Protein AF-A0A3P6QBL5-F1 (afdb_monomer_lite)

Structure (mmCIF, N/CA/C/O backbone):
data_AF-A0A3P6QBL5-F1
#
_entry.id   AF-A0A3P6QBL5-F1
#
loop_
_atom_site.group_PDB
_atom_site.id
_atom_site.type_symbol
_atom_site.label_atom_id
_atom_site.label_alt_id
_atom_site.label_comp_id
_atom_site.label_asym_id
_atom_site.label_entity_id
_atom_site.label_seq_id
_atom_site.pdbx_PDB_ins_code
_atom_site.Cartn_x
_atom_site.Cartn_y
_atom_site.Cartn_z
_atom_site.occupancy
_atom_site.B_iso_or_equiv
_atom_site.auth_seq_id
_atom_site.auth_comp_id
_atom_site.auth_asym_id
_atom_site.auth_atom_id
_atom_site.pdbx_PDB_model_num
ATOM 1 N N . MET A 1 1 ? -6.156 10.669 -15.209 1.00 60.00 1 MET A N 1
ATOM 2 C CA . MET A 1 1 ? -5.236 9.925 -16.099 1.00 60.00 1 MET A CA 1
ATOM 3 C C . MET A 1 1 ? -3.851 10.539 -15.986 1.00 60.00 1 MET A C 1
ATOM 5 O O . MET A 1 1 ? -3.775 11.751 -15.817 1.00 60.00 1 MET A O 1
ATOM 9 N N . ASN A 1 2 ? -2.785 9.732 -16.005 1.00 72.69 2 ASN A N 1
ATOM 10 C CA . ASN A 1 2 ? -1.418 10.267 -15.998 1.00 72.69 2 ASN A CA 1
ATOM 11 C C . ASN A 1 2 ? -1.060 10.843 -17.388 1.00 72.69 2 ASN A C 1
ATOM 13 O O . ASN A 1 2 ? -1.713 10.523 -18.381 1.00 72.69 2 ASN A O 1
ATOM 17 N N . LEU A 1 3 ? -0.050 11.719 -17.456 1.00 78.00 3 LEU A N 1
ATOM 18 C CA . LEU A 1 3 ? 0.293 12.465 -18.677 1.00 78.00 3 LEU A CA 1
ATOM 19 C C . LEU A 1 3 ? 0.662 11.548 -19.859 1.00 78.00 3 LEU A C 1
ATOM 21 O O . LEU A 1 3 ? 0.332 11.857 -21.004 1.00 78.00 3 LEU A O 1
ATOM 25 N N . LEU A 1 4 ? 1.333 10.425 -19.585 1.00 77.44 4 LEU A N 1
ATOM 26 C CA . LEU A 1 4 ? 1.742 9.456 -20.604 1.00 77.44 4 LEU A CA 1
ATOM 27 C C . LEU A 1 4 ? 0.558 8.646 -21.128 1.00 77.44 4 LEU A C 1
ATOM 29 O O . LEU A 1 4 ? 0.445 8.462 -22.334 1.00 77.44 4 LEU A O 1
ATOM 33 N N . GLU A 1 5 ? -0.351 8.226 -20.254 1.00 83.25 5 GLU A N 1
ATOM 34 C CA . GLU A 1 5 ? -1.577 7.525 -20.627 1.00 83.25 5 GLU A CA 1
ATOM 35 C C . GLU A 1 5 ? -2.426 8.403 -21.542 1.00 83.25 5 GLU A C 1
ATOM 37 O O . GLU A 1 5 ? -2.822 7.959 -22.612 1.00 83.25 5 GLU A O 1
ATOM 42 N N . THR A 1 6 ? -2.608 9.683 -21.201 1.00 83.25 6 THR A N 1
ATOM 43 C CA . THR A 1 6 ? -3.322 10.629 -22.071 1.00 83.25 6 THR A CA 1
ATOM 44 C C . THR A 1 6 ? -2.679 10.718 -23.460 1.00 83.25 6 THR A C 1
ATOM 46 O O . THR A 1 6 ? -3.386 10.729 -24.467 1.00 83.25 6 THR A O 1
ATOM 49 N N . ARG A 1 7 ? -1.339 10.734 -23.538 1.00 85.81 7 ARG A N 1
ATOM 50 C CA . ARG A 1 7 ? -0.617 10.748 -24.820 1.00 85.81 7 ARG A CA 1
ATOM 51 C C . ARG A 1 7 ? -0.790 9.445 -25.600 1.00 85.81 7 ARG A C 1
ATOM 53 O O . ARG A 1 7 ? -1.070 9.501 -26.792 1.00 85.81 7 ARG A O 1
ATOM 60 N N . PHE A 1 8 ? -0.662 8.283 -24.966 1.00 86.50 8 PHE A N 1
ATOM 61 C CA . PHE A 1 8 ? -0.856 7.005 -25.656 1.00 86.50 8 PHE A CA 1
ATOM 62 C C . PHE A 1 8 ? -2.293 6.842 -26.145 1.00 86.50 8 PHE A C 1
ATOM 64 O O . PHE A 1 8 ? -2.498 6.478 -27.303 1.00 86.50 8 PHE A O 1
ATOM 71 N N . VAL A 1 9 ? -3.270 7.214 -25.318 1.00 87.88 9 VAL A N 1
ATOM 72 C CA . VAL A 1 9 ? -4.689 7.177 -25.679 1.00 87.88 9 VAL A CA 1
ATOM 73 C C . VAL A 1 9 ? -4.970 8.099 -26.866 1.00 87.88 9 VAL A C 1
ATOM 75 O O . VAL A 1 9 ? -5.655 7.682 -27.794 1.00 87.88 9 VAL A O 1
ATOM 78 N N . SER A 1 10 ? -4.374 9.300 -26.919 1.00 87.75 10 SER A N 1
ATOM 79 C CA . SER A 1 10 ? -4.500 10.179 -28.097 1.00 87.75 10 SER A CA 1
ATOM 80 C C . SER A 1 10 ? -3.911 9.591 -29.386 1.00 87.75 10 SER A C 1
ATOM 82 O O . SER A 1 10 ? -4.311 9.984 -30.475 1.00 87.75 10 SER A O 1
ATOM 84 N N . LEU A 1 11 ? -2.996 8.624 -29.271 1.00 88.81 11 LEU A N 1
ATOM 85 C CA . LEU A 1 11 ? -2.420 7.875 -30.392 1.00 88.81 11 LEU A CA 1
ATOM 86 C C . LEU A 1 11 ? -3.169 6.555 -30.666 1.00 88.81 11 LEU A C 1
ATOM 88 O O . LEU A 1 11 ? -2.677 5.726 -31.431 1.00 88.81 11 LEU A O 1
ATOM 92 N N . GLY A 1 12 ? -4.319 6.327 -30.021 1.00 84.19 12 GLY A N 1
ATOM 93 C CA . GLY A 1 12 ? -5.110 5.100 -30.153 1.00 84.19 12 GLY A CA 1
ATOM 94 C C . GLY A 1 12 ? -4.481 3.876 -29.482 1.00 84.19 12 GLY A C 1
ATOM 95 O O . GLY A 1 12 ? -4.764 2.747 -29.876 1.00 84.19 12 GLY A O 1
ATOM 96 N N . ARG A 1 13 ? -3.596 4.073 -28.498 1.00 85.44 13 ARG A N 1
ATOM 97 C CA . ARG A 1 13 ? -2.888 2.996 -27.793 1.00 85.44 13 ARG A CA 1
ATOM 98 C C . ARG A 1 13 ? -3.200 3.030 -26.300 1.00 85.44 13 ARG A C 1
ATOM 100 O O . ARG A 1 13 ? -3.197 4.086 -25.684 1.00 85.44 13 ARG A O 1
ATOM 107 N N . THR A 1 14 ? -3.368 1.865 -25.689 1.00 83.50 14 THR A N 1
ATOM 108 C CA . THR A 1 14 ? -3.508 1.720 -24.232 1.00 83.50 14 THR A CA 1
ATOM 109 C C . THR A 1 14 ? -2.376 0.838 -23.734 1.00 83.50 14 THR A C 1
ATOM 111 O O . THR A 1 14 ? -2.498 -0.381 -23.724 1.00 83.50 14 THR A O 1
ATOM 114 N N . VAL A 1 15 ? -1.232 1.443 -23.410 1.00 88.06 15 VAL A N 1
ATOM 115 C CA . VAL A 1 15 ? -0.003 0.699 -23.072 1.00 88.06 15 VAL A CA 1
ATOM 116 C C . VAL A 1 15 ? 0.229 0.650 -21.565 1.00 88.06 15 VAL A C 1
ATOM 118 O O . VAL A 1 15 ? 0.653 -0.381 -21.052 1.00 88.06 15 VAL A O 1
ATOM 121 N N . ILE A 1 16 ? -0.074 1.728 -20.832 1.00 89.19 16 ILE A N 1
ATOM 122 C CA . ILE A 1 16 ? 0.271 1.786 -19.406 1.00 89.19 16 ILE A CA 1
ATOM 123 C C . ILE A 1 16 ? -0.632 0.865 -18.596 1.00 89.19 16 ILE A C 1
ATOM 125 O O . ILE A 1 16 ? -0.138 0.139 -17.740 1.00 89.19 16 ILE A O 1
ATOM 129 N N . GLN A 1 17 ? -1.941 0.862 -18.872 1.00 90.44 17 GLN A N 1
ATOM 130 C CA . GLN A 1 17 ? -2.875 0.022 -18.118 1.00 90.44 17 GLN A CA 1
ATOM 131 C C . GLN A 1 17 ? -2.558 -1.475 -18.276 1.00 90.44 17 GLN A C 1
ATOM 133 O O . GLN A 1 17 ? -2.392 -2.122 -17.249 1.00 90.44 17 GLN A O 1
ATOM 138 N N . PRO A 1 18 ? -2.390 -2.043 -19.488 1.00 91.88 18 PRO A N 1
ATOM 139 C CA . PRO A 1 18 ? -2.125 -3.478 -19.611 1.00 91.88 18 PRO A CA 1
ATOM 140 C C . PRO A 1 18 ? -0.763 -3.912 -19.061 1.00 91.88 18 PRO A C 1
ATOM 142 O O . PRO A 1 18 ? -0.615 -5.059 -18.658 1.00 91.88 18 PRO A O 1
ATOM 145 N N . LEU A 1 19 ? 0.233 -3.019 -19.057 1.00 93.81 19 LEU A N 1
ATOM 146 C CA . LEU A 1 19 ? 1.578 -3.364 -18.598 1.00 93.81 19 LEU A CA 1
ATOM 147 C C . LEU A 1 19 ? 1.776 -3.150 -17.099 1.00 93.81 19 LEU A C 1
ATOM 149 O O . LEU A 1 19 ? 2.351 -4.016 -16.456 1.00 93.81 19 LEU A O 1
ATOM 153 N N . PHE A 1 20 ? 1.324 -2.022 -16.547 1.00 94.75 20 PHE A N 1
ATOM 154 C CA . PHE A 1 20 ? 1.724 -1.569 -15.208 1.00 94.75 20 PHE A CA 1
ATOM 155 C C . PHE A 1 20 ? 0.585 -1.544 -14.187 1.00 94.75 20 PHE A C 1
ATOM 157 O O . PHE A 1 20 ? 0.845 -1.378 -12.997 1.00 94.75 20 PHE A O 1
ATOM 164 N N . LYS A 1 21 ? -0.680 -1.684 -14.604 1.00 95.81 21 LYS A N 1
ATOM 165 C CA . LYS A 1 21 ? -1.797 -1.653 -13.654 1.00 95.81 21 LYS A CA 1
ATOM 166 C C . LYS A 1 21 ? -1.886 -2.960 -12.876 1.00 95.81 21 LYS A C 1
ATOM 168 O O . LYS A 1 21 ? -2.216 -3.995 -13.443 1.00 95.81 21 LYS A O 1
ATOM 173 N N . GLY A 1 22 ? -1.693 -2.871 -11.567 1.00 96.69 22 GLY A N 1
ATOM 174 C CA . GLY A 1 22 ? -2.159 -3.873 -10.613 1.00 96.69 22 GLY A CA 1
ATOM 175 C C . GLY A 1 22 ? -3.456 -3.444 -9.928 1.00 96.69 22 GLY A C 1
ATOM 176 O O . GLY A 1 22 ? -3.885 -2.283 -10.018 1.00 96.69 22 GLY A O 1
ATOM 177 N N . THR A 1 23 ? -4.081 -4.374 -9.208 1.00 97.25 23 THR A N 1
ATOM 178 C CA . THR A 1 23 ? -5.266 -4.100 -8.383 1.00 97.25 23 THR A CA 1
ATOM 179 C C . THR A 1 23 ? -5.041 -4.498 -6.931 1.00 97.25 23 THR A C 1
ATOM 181 O O . THR A 1 23 ? -4.279 -5.414 -6.615 1.00 97.25 23 THR A O 1
ATOM 184 N N . CYS A 1 24 ? -5.675 -3.759 -6.026 1.00 97.25 24 CYS A N 1
ATOM 185 C CA . CYS A 1 24 ? -5.607 -4.002 -4.597 1.00 97.25 24 CYS A CA 1
ATOM 186 C C . CYS A 1 24 ? -6.922 -3.653 -3.898 1.00 97.25 24 CYS A C 1
ATOM 188 O O . CYS A 1 24 ? -7.793 -2.956 -4.430 1.00 97.25 24 CYS A O 1
ATOM 190 N N . VAL A 1 25 ? -7.044 -4.106 -2.656 1.00 97.44 25 VAL A N 1
ATOM 191 C CA . VAL A 1 25 ? -8.136 -3.743 -1.758 1.00 97.44 25 VAL A CA 1
ATOM 192 C C . VAL A 1 25 ? -7.574 -3.248 -0.433 1.00 97.44 25 VAL A C 1
ATOM 194 O O . VAL A 1 25 ? -6.718 -3.886 0.179 1.00 97.44 25 VAL A O 1
ATOM 197 N N . TYR A 1 26 ? -8.070 -2.097 0.011 1.00 96.69 26 TYR A N 1
ATOM 198 C CA . TYR A 1 26 ? -7.847 -1.592 1.358 1.00 96.69 26 TYR A CA 1
ATOM 199 C C . TYR A 1 26 ? -8.991 -2.045 2.247 1.00 96.69 26 TYR A C 1
ATOM 201 O O . TYR A 1 26 ? -10.156 -1.787 1.940 1.00 96.69 26 TYR A O 1
ATOM 209 N N . GLU A 1 27 ? -8.663 -2.696 3.352 1.00 96.94 27 GLU A N 1
ATOM 210 C CA . GLU A 1 27 ? -9.633 -3.203 4.311 1.00 96.94 27 GLU A CA 1
ATOM 211 C C . GLU A 1 27 ? -9.434 -2.511 5.649 1.00 96.94 27 GLU A C 1
ATOM 213 O O . GLU A 1 27 ? -8.309 -2.431 6.137 1.00 96.94 27 GLU A O 1
ATOM 218 N N . THR A 1 28 ? -10.525 -2.063 6.264 1.00 97.56 28 THR A N 1
ATOM 219 C CA . THR A 1 28 ? -10.523 -1.580 7.646 1.00 97.56 28 THR A CA 1
ATOM 220 C C . THR A 1 28 ? -11.572 -2.345 8.432 1.00 97.56 28 THR A C 1
ATOM 222 O O . THR A 1 28 ? -12.766 -2.248 8.143 1.00 97.56 28 THR A O 1
ATOM 225 N N . ARG A 1 29 ? -11.140 -3.114 9.430 1.00 97.88 29 ARG A N 1
ATOM 226 C CA . ARG A 1 29 ? -12.001 -3.911 10.304 1.00 97.88 29 ARG A CA 1
ATOM 227 C C . ARG A 1 29 ? -12.095 -3.274 11.683 1.00 97.88 29 ARG A C 1
ATOM 229 O O . ARG A 1 29 ? -11.080 -3.032 12.323 1.00 97.88 29 ARG A O 1
ATOM 236 N N . CYS A 1 30 ? -13.311 -3.042 12.166 1.00 97.50 30 CYS A N 1
ATOM 237 C CA . CYS A 1 30 ? -13.543 -2.645 13.551 1.00 97.50 30 CYS A CA 1
ATOM 238 C C . CYS A 1 30 ? -13.307 -3.840 14.484 1.00 97.50 30 CYS A C 1
ATOM 240 O O . CYS A 1 30 ? -13.903 -4.898 14.282 1.00 97.50 30 CYS A O 1
ATOM 242 N N . GLN A 1 31 ? -12.500 -3.666 15.532 1.00 96.94 31 GLN A N 1
ATOM 243 C CA . GLN A 1 31 ? -12.202 -4.741 16.486 1.00 96.94 31 GLN A CA 1
ATOM 244 C C . GLN A 1 31 ? -13.344 -5.019 17.478 1.00 96.94 31 GLN A C 1
ATOM 246 O O . GLN A 1 31 ? -13.349 -6.060 18.122 1.00 96.94 31 GLN A O 1
ATOM 251 N N . VAL A 1 32 ? -14.336 -4.126 17.577 1.00 96.12 32 VAL A N 1
ATOM 252 C CA . VAL A 1 32 ? -15.477 -4.282 18.499 1.00 96.12 32 VAL A CA 1
ATOM 253 C C . VAL A 1 32 ? -16.656 -4.997 17.839 1.00 96.12 32 VAL A C 1
ATOM 255 O O . VAL A 1 32 ? -17.143 -5.999 18.350 1.00 96.12 32 VAL A O 1
ATOM 258 N N . CYS A 1 33 ? -17.140 -4.490 16.701 1.00 95.62 33 CYS A N 1
ATOM 259 C CA . CYS A 1 33 ? -18.319 -5.054 16.025 1.00 95.62 33 CYS A CA 1
ATOM 260 C C . CYS A 1 33 ? -17.980 -5.988 14.855 1.00 95.62 33 CYS A C 1
ATOM 262 O O . CYS A 1 33 ? -18.881 -6.599 14.283 1.00 95.62 33 CYS A O 1
ATOM 264 N N . GLY A 1 34 ? -16.708 -6.070 14.453 1.00 95.69 34 GLY A N 1
ATOM 265 C CA . GLY A 1 34 ? -16.260 -6.892 13.329 1.00 95.69 34 GLY A CA 1
ATOM 266 C C . GLY A 1 34 ? -16.625 -6.354 11.942 1.00 95.69 34 GLY A C 1
ATOM 267 O O . GLY A 1 34 ? -16.240 -6.973 10.951 1.00 95.69 34 GLY A O 1
ATOM 268 N N . PHE A 1 35 ? -17.333 -5.219 11.839 1.00 95.50 35 PHE A N 1
ATOM 269 C CA . PHE A 1 35 ? -17.632 -4.592 10.549 1.00 95.50 35 PHE A CA 1
ATOM 270 C C . PHE A 1 35 ? -16.337 -4.335 9.773 1.00 95.50 35 PHE A C 1
ATOM 272 O O . PHE A 1 35 ? -15.385 -3.772 10.320 1.00 95.50 35 PHE A O 1
ATOM 279 N N . CYS A 1 36 ? -16.313 -4.742 8.505 1.00 95.19 36 CYS A N 1
ATOM 280 C CA . CYS A 1 36 ? -15.165 -4.602 7.622 1.00 95.19 36 CYS A CA 1
ATOM 281 C C . CYS A 1 36 ? -15.555 -3.739 6.423 1.00 95.19 36 CYS A C 1
ATOM 283 O O . CYS A 1 36 ? -16.405 -4.124 5.625 1.00 95.19 36 CYS A O 1
ATOM 285 N N . SER A 1 37 ? -14.947 -2.559 6.329 1.00 94.38 3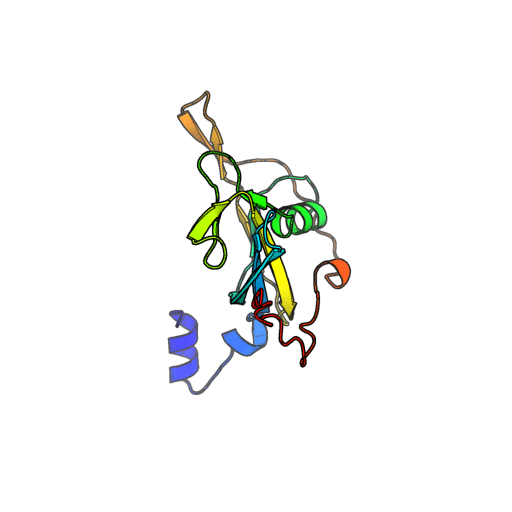7 SER A N 1
ATOM 286 C CA . SER A 1 37 ? -15.031 -1.699 5.153 1.00 94.38 37 SER A CA 1
ATOM 287 C C . SER A 1 37 ? -13.969 -2.124 4.149 1.00 94.38 37 SER A C 1
ATOM 289 O O . SER A 1 37 ? -12.823 -2.346 4.543 1.00 94.38 37 SER A O 1
ATOM 291 N N . GLN A 1 38 ? -14.331 -2.202 2.872 1.00 95.62 38 GLN A N 1
ATOM 292 C CA . GLN A 1 38 ? -13.417 -2.528 1.783 1.00 95.62 38 GLN A CA 1
ATOM 293 C C . GLN A 1 38 ? -13.453 -1.426 0.727 1.00 95.62 38 GLN A C 1
ATOM 295 O O . GLN A 1 38 ? -14.520 -0.940 0.351 1.00 95.62 38 GLN A O 1
ATOM 300 N N . ARG A 1 39 ? -12.280 -1.045 0.224 1.00 95.75 39 ARG A N 1
ATOM 301 C CA . ARG A 1 39 ? -12.132 -0.099 -0.880 1.00 95.75 39 ARG A CA 1
ATOM 302 C C . ARG A 1 39 ? -11.183 -0.675 -1.918 1.00 95.75 39 ARG A C 1
ATOM 304 O O . ARG A 1 39 ? -9.978 -0.748 -1.685 1.00 95.75 39 ARG A O 1
ATOM 311 N N . PHE A 1 40 ? -11.733 -1.036 -3.068 1.00 96.19 40 PHE A N 1
ATOM 312 C CA . PHE A 1 40 ? -10.957 -1.473 -4.222 1.00 96.19 40 PHE A CA 1
ATOM 313 C C . PHE A 1 40 ? -10.247 -0.288 -4.872 1.00 96.19 40 PHE A C 1
ATOM 315 O O . PHE A 1 40 ? -10.798 0.812 -4.966 1.00 96.19 40 PHE A O 1
ATOM 322 N N . SER A 1 41 ? -9.013 -0.514 -5.300 1.00 95.81 41 SER A N 1
ATOM 323 C CA . SER A 1 41 ? -8.182 0.474 -5.974 1.00 95.81 41 SER A CA 1
ATOM 324 C C . SER A 1 41 ? -7.268 -0.211 -6.985 1.00 95.81 41 SER A C 1
ATOM 326 O O . SER A 1 41 ? -7.056 -1.420 -6.955 1.00 95.81 41 SER A O 1
ATOM 328 N N . SER A 1 42 ? -6.710 0.582 -7.888 1.00 95.88 42 SER A N 1
ATOM 329 C CA . SER A 1 42 ? -5.609 0.176 -8.756 1.00 95.88 42 SER A CA 1
ATOM 330 C C . SER A 1 42 ? -4.329 0.901 -8.365 1.00 95.88 42 SER A C 1
ATOM 332 O O . SER A 1 42 ? -4.395 1.999 -7.806 1.00 95.88 42 SER A O 1
ATOM 334 N N . PHE A 1 43 ? -3.185 0.329 -8.720 1.00 95.88 43 PHE A N 1
ATOM 335 C CA . PHE A 1 43 ? -1.872 0.950 -8.565 1.00 95.88 43 PHE A CA 1
ATOM 336 C C . PHE A 1 43 ? -1.047 0.785 -9.845 1.00 95.88 43 PHE A C 1
ATOM 338 O O . PHE A 1 43 ? -1.323 -0.101 -10.651 1.00 95.88 43 PHE A O 1
ATOM 345 N N . LEU A 1 44 ? -0.061 1.663 -10.034 1.00 95.56 44 LEU A N 1
ATOM 346 C CA . LEU A 1 44 ? 0.954 1.554 -11.095 1.00 95.56 44 LEU A CA 1
ATOM 347 C C . LEU A 1 44 ? 2.347 1.251 -10.526 1.00 95.56 44 LEU A C 1
ATOM 349 O O . LEU A 1 44 ? 3.227 0.782 -11.238 1.00 95.56 44 LEU A O 1
ATOM 353 N N . GLU A 1 45 ? 2.536 1.523 -9.238 1.00 95.75 45 GLU A N 1
ATOM 354 C CA . GLU A 1 45 ? 3.757 1.268 -8.489 1.00 95.75 45 GLU A CA 1
ATOM 355 C C . GLU A 1 45 ? 3.414 1.004 -7.019 1.00 95.75 45 GLU A C 1
ATOM 357 O O . GLU A 1 45 ? 2.326 1.362 -6.554 1.00 95.75 45 GLU A O 1
ATOM 362 N N . LEU A 1 46 ? 4.341 0.373 -6.299 1.00 96.94 46 LEU A N 1
ATOM 363 C CA . LEU A 1 46 ? 4.260 0.161 -4.857 1.00 96.94 46 LEU A CA 1
ATOM 364 C C . LEU A 1 46 ? 5.349 0.970 -4.142 1.00 96.94 46 LEU A C 1
ATOM 366 O O . LEU A 1 46 ? 6.544 0.786 -4.380 1.00 96.94 46 LEU A O 1
ATOM 370 N N . ASP A 1 47 ? 4.914 1.850 -3.244 1.00 96.19 47 ASP A N 1
ATOM 371 C CA . ASP A 1 47 ? 5.762 2.752 -2.463 1.00 96.19 47 ASP A CA 1
ATOM 372 C C . ASP A 1 47 ? 6.308 2.069 -1.204 1.00 96.19 47 ASP A C 1
ATOM 374 O O . ASP A 1 47 ? 5.743 2.162 -0.109 1.00 96.19 47 ASP A O 1
ATOM 378 N N . LEU A 1 48 ? 7.437 1.379 -1.340 1.00 95.62 48 LEU A N 1
ATOM 379 C CA . LEU A 1 48 ? 8.022 0.618 -0.243 1.00 95.62 48 LEU A CA 1
ATOM 380 C C . LEU A 1 48 ? 8.910 1.501 0.632 1.00 95.62 48 LEU A C 1
ATOM 382 O O . LEU A 1 48 ? 9.931 2.035 0.191 1.00 95.62 48 LEU A O 1
ATOM 386 N N . LYS A 1 49 ? 8.573 1.598 1.919 1.00 92.62 49 LYS A N 1
ATOM 387 C CA . LYS A 1 49 ? 9.517 2.090 2.929 1.00 92.62 49 LYS A CA 1
ATOM 388 C C . LYS A 1 49 ? 10.635 1.067 3.100 1.00 92.62 49 LYS A C 1
ATOM 390 O O . LYS A 1 49 ? 10.376 -0.129 3.173 1.00 92.62 49 LYS A O 1
ATOM 395 N N . VAL A 1 50 ? 11.874 1.540 3.209 1.00 91.38 50 VAL A N 1
ATOM 396 C CA . VAL A 1 50 ? 13.020 0.653 3.441 1.00 91.38 50 VAL A CA 1
ATOM 397 C C . VAL A 1 50 ? 13.076 0.276 4.920 1.00 91.38 50 VAL A C 1
ATOM 399 O O . VAL A 1 50 ? 13.702 0.964 5.721 1.00 91.38 50 VAL A O 1
ATOM 402 N N . SER A 1 51 ? 12.387 -0.796 5.294 1.00 87.75 51 SER A N 1
ATOM 403 C CA . SER A 1 51 ? 12.351 -1.319 6.668 1.00 87.75 51 SER A CA 1
ATOM 404 C C . SER A 1 51 ? 13.352 -2.451 6.916 1.00 87.75 51 SER A C 1
ATOM 406 O O . SER A 1 51 ? 13.733 -2.667 8.062 1.00 87.75 51 SER A O 1
ATOM 408 N N . SER A 1 52 ? 13.818 -3.129 5.862 1.00 91.06 52 SER A N 1
ATOM 409 C CA . SER A 1 52 ? 14.761 -4.256 5.926 1.00 91.06 52 SER A CA 1
ATOM 410 C C . SER A 1 52 ? 15.852 -4.138 4.848 1.00 91.06 52 SER A C 1
ATOM 412 O O . SER A 1 52 ? 15.835 -3.233 4.008 1.00 91.06 52 SER A O 1
ATOM 414 N N . SER A 1 53 ? 16.828 -5.047 4.883 1.00 92.50 53 SER A N 1
ATOM 415 C CA . SER A 1 53 ? 17.830 -5.239 3.829 1.00 92.50 53 SER A CA 1
ATOM 416 C C . SER A 1 53 ? 17.343 -6.114 2.671 1.00 92.50 53 SER A C 1
ATOM 418 O O . SER A 1 53 ? 18.086 -6.278 1.705 1.00 92.50 53 SER A O 1
ATOM 420 N N . ASN A 1 54 ? 16.134 -6.677 2.751 1.00 93.81 54 ASN A N 1
ATOM 421 C CA . ASN A 1 54 ? 15.563 -7.567 1.738 1.00 93.81 54 ASN A CA 1
ATOM 422 C C . ASN A 1 54 ? 14.262 -6.971 1.178 1.00 93.81 54 ASN A C 1
ATOM 424 O O . ASN A 1 54 ? 13.519 -6.299 1.903 1.00 93.81 54 ASN A O 1
ATOM 428 N N . LEU A 1 55 ? 14.000 -7.177 -0.115 1.00 94.50 55 LEU A N 1
ATOM 429 C CA . LEU A 1 55 ? 12.839 -6.593 -0.789 1.00 94.50 55 LEU A CA 1
ATOM 430 C C . LEU A 1 55 ? 11.529 -7.219 -0.296 1.00 94.50 55 LEU A C 1
ATOM 432 O O . LEU A 1 55 ? 10.572 -6.501 -0.024 1.00 94.50 55 LEU A O 1
ATOM 436 N N . GLU A 1 56 ? 11.515 -8.533 -0.132 1.00 95.62 56 GLU A N 1
ATOM 437 C CA . GLU A 1 56 ? 10.389 -9.355 0.312 1.00 95.62 56 GLU A CA 1
ATOM 438 C C . GLU A 1 56 ? 9.907 -8.936 1.703 1.00 95.62 56 GLU A C 1
ATOM 440 O O . GLU A 1 56 ? 8.708 -8.788 1.939 1.00 95.62 56 GLU A O 1
ATOM 445 N N . ASP A 1 57 ? 10.839 -8.632 2.606 1.00 95.06 57 ASP A N 1
ATOM 446 C CA . ASP A 1 57 ? 10.524 -8.078 3.924 1.00 95.06 57 ASP A CA 1
ATOM 447 C C . ASP A 1 57 ? 9.910 -6.679 3.807 1.00 95.06 57 ASP A C 1
ATOM 449 O O . ASP A 1 57 ? 8.970 -6.344 4.526 1.00 95.06 57 ASP A O 1
ATOM 453 N N . CYS A 1 58 ? 10.420 -5.839 2.899 1.00 95.62 58 CYS A N 1
ATOM 454 C CA . CYS A 1 58 ? 9.850 -4.512 2.665 1.00 95.62 58 CYS A CA 1
ATOM 455 C C . CYS A 1 58 ? 8.419 -4.613 2.110 1.00 95.62 58 CYS A C 1
ATOM 457 O O . CYS A 1 58 ? 7.556 -3.837 2.523 1.00 95.62 58 CYS A O 1
ATOM 459 N N .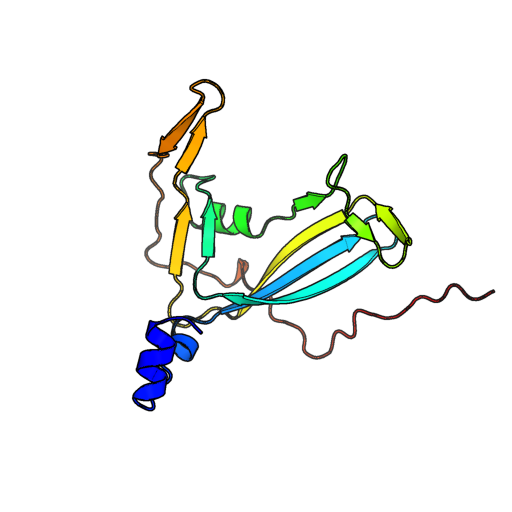 ILE A 1 59 ? 8.150 -5.579 1.224 1.00 96.50 59 ILE A N 1
ATOM 460 C CA . ILE A 1 59 ? 6.803 -5.881 0.712 1.00 96.50 59 ILE A CA 1
ATOM 461 C C . ILE A 1 59 ? 5.910 -6.392 1.849 1.00 96.50 59 ILE A C 1
ATOM 463 O O . ILE A 1 59 ? 4.812 -5.875 2.043 1.00 96.50 59 ILE A O 1
ATOM 467 N N . SER A 1 60 ? 6.401 -7.333 2.656 1.00 95.81 60 SER A N 1
ATOM 468 C CA . SER A 1 60 ? 5.683 -7.874 3.818 1.00 95.81 60 SER A CA 1
ATOM 469 C C . SER A 1 60 ? 5.297 -6.771 4.800 1.00 95.81 60 SER A C 1
ATOM 471 O O . SER A 1 60 ? 4.149 -6.678 5.221 1.00 95.81 60 SER A O 1
ATOM 473 N N . HIS A 1 61 ? 6.233 -5.873 5.114 1.00 95.56 61 HIS A N 1
ATOM 474 C CA . HIS A 1 61 ? 5.974 -4.711 5.960 1.00 95.56 61 HIS A CA 1
ATOM 475 C C . HIS A 1 61 ? 4.986 -3.723 5.337 1.00 95.56 61 HIS A C 1
ATOM 477 O O . HIS A 1 61 ? 4.212 -3.106 6.065 1.00 95.56 61 HIS A O 1
ATOM 483 N N . TYR A 1 62 ? 5.006 -3.555 4.015 1.00 95.94 62 TYR A N 1
ATOM 484 C CA . TYR A 1 62 ? 4.059 -2.697 3.306 1.00 95.94 62 TYR A CA 1
ATOM 485 C C . TYR A 1 62 ? 2.625 -3.252 3.343 1.00 95.94 62 TYR A C 1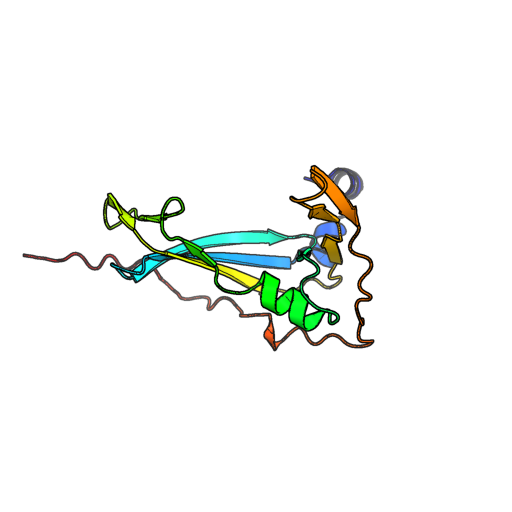
ATOM 487 O O . TYR A 1 62 ? 1.673 -2.478 3.436 1.00 95.94 62 TYR A O 1
ATOM 495 N N . LEU A 1 63 ? 2.469 -4.579 3.305 1.00 96.44 63 LEU A N 1
ATOM 496 C CA . LEU A 1 63 ? 1.174 -5.272 3.341 1.00 96.44 63 LEU A CA 1
ATOM 497 C C . LEU A 1 63 ? 0.706 -5.639 4.759 1.00 96.44 63 LEU A C 1
ATOM 499 O O . LEU A 1 63 ? -0.413 -6.127 4.932 1.00 96.44 63 LEU A O 1
ATOM 503 N N . ALA A 1 64 ? 1.543 -5.402 5.771 1.00 96.50 64 ALA A N 1
ATOM 504 C CA . ALA A 1 64 ? 1.247 -5.718 7.159 1.00 96.50 64 ALA A CA 1
ATOM 505 C C . ALA A 1 64 ? 0.021 -4.958 7.687 1.00 96.50 64 ALA A C 1
ATOM 507 O O . ALA A 1 64 ? -0.329 -3.863 7.238 1.00 96.50 64 ALA A O 1
ATOM 508 N N . GLU A 1 65 ? -0.620 -5.549 8.691 1.00 97.19 65 GLU A N 1
ATOM 509 C CA . GLU A 1 65 ? -1.736 -4.923 9.385 1.00 97.19 65 GLU A CA 1
ATOM 510 C C . GLU A 1 65 ? -1.271 -3.719 10.217 1.00 97.19 65 GLU A C 1
ATOM 512 O O . GLU A 1 65 ? -0.285 -3.764 10.951 1.00 97.19 65 GLU A O 1
ATOM 517 N N . GLU A 1 66 ? -2.023 -2.631 10.117 1.00 96.44 66 GLU A N 1
ATOM 518 C CA . GLU A 1 66 ? -1.846 -1.402 10.873 1.00 96.44 66 GLU A CA 1
ATOM 519 C C . GLU A 1 66 ? -2.969 -1.275 11.904 1.00 96.44 66 GLU A C 1
ATOM 521 O O . GLU A 1 66 ? -4.158 -1.286 11.571 1.00 96.44 66 GLU A O 1
ATOM 526 N N . PHE A 1 67 ? -2.596 -1.118 13.171 1.00 97.62 67 PHE A N 1
ATOM 527 C CA . PHE A 1 67 ? -3.549 -0.939 14.260 1.00 97.62 67 PHE A CA 1
ATOM 528 C C . PHE A 1 67 ? -3.941 0.534 14.401 1.00 97.62 67 PHE A C 1
ATOM 530 O O . PHE A 1 67 ? -3.110 1.407 14.642 1.00 97.62 67 PHE A O 1
ATOM 537 N N . LEU A 1 68 ? -5.237 0.801 14.274 1.00 97.44 68 LEU A N 1
ATOM 538 C CA . LEU A 1 68 ? -5.851 2.113 14.428 1.00 97.44 68 LEU A CA 1
ATOM 539 C C . LEU A 1 68 ? -6.335 2.273 15.873 1.00 97.44 68 LEU A C 1
ATOM 541 O O . LEU A 1 68 ? -7.490 1.969 16.170 1.00 97.44 68 LEU A O 1
ATOM 545 N N . THR A 1 69 ? -5.450 2.718 16.765 1.00 96.88 69 THR A N 1
ATOM 546 C CA . THR A 1 69 ? -5.700 2.856 18.214 1.00 96.88 69 THR A CA 1
ATOM 547 C C . THR A 1 69 ? -5.411 4.276 18.715 1.00 96.88 69 THR A C 1
ATOM 549 O O . THR A 1 69 ? -4.923 5.131 17.970 1.00 96.88 69 THR A O 1
ATOM 552 N N . GLY A 1 70 ? -5.750 4.564 19.978 1.00 95.88 70 GLY A N 1
ATOM 553 C CA . GLY A 1 70 ? -5.475 5.862 20.609 1.00 95.88 70 GLY A CA 1
ATOM 554 C C . GLY A 1 70 ? -6.147 7.027 19.875 1.00 95.88 70 GLY A C 1
ATOM 555 O O . GLY A 1 70 ? -7.365 7.023 19.672 1.00 95.88 70 GLY A O 1
ATOM 556 N N . ASP A 1 71 ? -5.365 8.019 19.458 1.00 96.31 71 ASP A N 1
ATOM 557 C CA . ASP A 1 71 ? -5.871 9.181 18.712 1.00 96.31 71 ASP A CA 1
ATOM 558 C C . ASP A 1 71 ? -6.235 8.848 17.254 1.00 96.31 71 ASP A C 1
ATOM 560 O O . ASP A 1 71 ? -7.077 9.520 16.652 1.00 96.31 71 ASP A O 1
ATOM 564 N N . ASN A 1 72 ? -5.687 7.752 16.714 1.00 95.69 72 ASN A N 1
ATOM 565 C CA . ASN A 1 72 ? -5.890 7.288 15.337 1.00 95.69 72 ASN A CA 1
ATOM 566 C C . ASN A 1 72 ? -7.041 6.276 15.192 1.00 95.69 72 ASN A C 1
ATOM 568 O O . ASN A 1 72 ? -7.128 5.5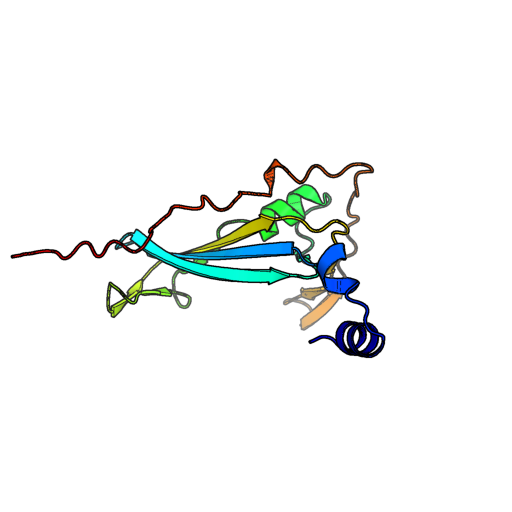75 14.184 1.00 95.69 72 ASN A O 1
ATOM 572 N N . ARG A 1 73 ? -7.935 6.182 16.186 1.00 96.62 73 ARG A N 1
ATOM 573 C CA . ARG A 1 73 ? -9.088 5.265 16.167 1.00 96.62 73 ARG A CA 1
ATOM 574 C C . ARG A 1 73 ? -10.003 5.472 14.955 1.00 96.62 73 ARG A C 1
ATOM 576 O O . ARG A 1 73 ? -10.310 6.596 14.554 1.00 96.62 73 ARG A O 1
ATOM 583 N N . TYR A 1 74 ? -10.511 4.361 14.428 1.00 94.81 74 TYR A N 1
ATOM 584 C CA . TYR A 1 74 ? -11.401 4.295 13.270 1.00 94.81 74 TYR A CA 1
ATOM 585 C C . TYR A 1 74 ? -12.834 4.721 13.621 1.00 94.81 74 TYR A C 1
ATOM 587 O O . TYR A 1 74 ? -13.446 4.169 14.533 1.00 94.81 74 TYR A O 1
ATOM 595 N N . ALA A 1 75 ? -13.410 5.663 12.870 1.00 96.50 75 ALA A N 1
ATOM 596 C CA . ALA A 1 75 ? -14.827 6.011 12.981 1.00 96.50 75 ALA A CA 1
ATOM 597 C C . ALA A 1 75 ? -15.695 4.909 12.349 1.00 96.50 75 ALA A C 1
ATOM 599 O O . ALA A 1 75 ? -15.833 4.826 11.128 1.00 96.50 75 ALA A O 1
ATOM 600 N N . CYS A 1 76 ? -16.261 4.040 13.185 1.00 96.69 76 CYS A N 1
ATOM 601 C CA . CYS A 1 76 ? -17.007 2.879 12.723 1.00 96.69 76 CYS A CA 1
ATOM 602 C C . CYS A 1 76 ? -18.451 3.260 12.347 1.00 96.69 76 CYS A C 1
ATOM 604 O O . CYS A 1 76 ? -19.190 3.727 13.216 1.00 96.69 76 CYS A O 1
ATOM 606 N N . PRO A 1 77 ? -18.919 2.985 11.112 1.00 94.81 77 PRO A N 1
ATOM 607 C CA . PRO A 1 77 ? -20.276 3.328 10.679 1.00 94.81 77 PRO A CA 1
ATOM 608 C C . PRO A 1 77 ? -21.358 2.452 11.327 1.00 94.81 77 PRO A C 1
ATOM 610 O O . PRO A 1 77 ? -22.529 2.802 11.286 1.00 94.81 77 PRO A O 1
ATOM 613 N N . THR A 1 78 ? -20.983 1.310 11.916 1.00 96.81 78 THR A N 1
ATOM 614 C CA . THR A 1 78 ? -21.917 0.431 12.643 1.00 96.81 78 THR A CA 1
ATOM 615 C C . THR A 1 78 ? -22.018 0.802 14.124 1.00 96.81 78 THR A C 1
ATOM 617 O O . THR A 1 78 ? -23.108 0.768 14.681 1.00 96.81 78 THR A O 1
ATOM 620 N N . CYS A 1 79 ? -20.903 1.166 14.771 1.00 95.38 79 CYS A N 1
ATOM 621 C CA . CYS A 1 79 ? -20.909 1.602 16.175 1.00 95.38 79 CYS A CA 1
ATOM 622 C C . CYS A 1 79 ? -21.290 3.079 16.342 1.00 95.38 79 CYS A C 1
ATOM 624 O O . CYS A 1 79 ? -21.627 3.481 17.446 1.00 95.38 79 CYS A O 1
ATOM 626 N N . LEU A 1 80 ? -21.213 3.872 15.266 1.00 96.75 80 LEU A N 1
ATOM 627 C CA . LEU A 1 80 ? -21.449 5.321 15.262 1.00 96.75 80 LEU A CA 1
ATOM 628 C C . LEU A 1 80 ? -20.500 6.104 16.191 1.00 96.75 80 LEU A C 1
ATOM 630 O O . LEU A 1 80 ? -20.840 7.169 16.695 1.00 96.75 80 LEU A O 1
ATOM 634 N N . GLU A 1 81 ? -19.282 5.596 16.390 1.00 96.56 81 GLU A N 1
ATOM 635 C CA . GLU A 1 81 ? -18.245 6.217 17.223 1.00 96.56 81 GLU A CA 1
ATOM 636 C C . GLU A 1 81 ? -16.831 5.754 16.814 1.00 96.56 81 GLU A C 1
ATOM 638 O O . GLU A 1 81 ? -16.666 4.842 15.993 1.00 96.56 81 GLU A O 1
ATOM 643 N N . LYS A 1 82 ? -15.795 6.363 17.410 1.00 97.44 82 LYS A N 1
ATOM 644 C CA . LYS A 1 82 ? -14.395 5.962 17.210 1.00 97.44 82 LYS A CA 1
ATOM 645 C C . LYS A 1 82 ? -14.070 4.685 17.989 1.00 97.44 82 LYS A C 1
ATOM 647 O O . LYS A 1 82 ? -14.129 4.666 19.215 1.00 97.44 82 LYS A O 1
ATOM 652 N N . ARG A 1 83 ? -13.666 3.632 17.282 1.00 97.50 83 ARG A N 1
ATOM 653 C CA . ARG A 1 83 ? -13.272 2.331 17.837 1.00 97.50 83 ARG A CA 1
ATOM 654 C C . ARG A 1 83 ? -11.878 1.941 17.371 1.00 97.50 83 ARG A C 1
ATOM 656 O O . ARG A 1 83 ? -11.418 2.397 16.325 1.00 97.50 83 ARG A O 1
ATOM 663 N N . ASP A 1 84 ? -11.243 1.062 18.135 1.00 97.94 84 ASP A N 1
ATOM 664 C CA . ASP A 1 84 ? -10.026 0.412 17.671 1.00 97.94 84 ASP A CA 1
ATOM 665 C C . ASP A 1 84 ? -10.333 -0.406 16.412 1.00 97.94 84 ASP A C 1
ATOM 667 O O . ASP A 1 84 ? -11.399 -1.027 16.265 1.00 97.94 84 ASP A O 1
ATOM 671 N N . GLY A 1 85 ? -9.411 -0.343 15.461 1.00 97.62 85 GLY A N 1
ATOM 672 C CA . GLY A 1 85 ? -9.550 -0.991 14.170 1.00 97.62 85 GLY A CA 1
ATOM 673 C C . GLY A 1 85 ? -8.234 -1.556 13.672 1.00 97.62 85 GLY A C 1
ATOM 674 O O . GLY A 1 85 ? -7.165 -1.225 14.172 1.00 97.62 85 GLY A O 1
ATOM 675 N N . VAL A 1 86 ? -8.330 -2.401 12.658 1.00 98.38 86 VAL A N 1
ATOM 676 C CA . VAL A 1 86 ? -7.187 -2.939 11.926 1.00 98.38 86 VAL A CA 1
ATOM 677 C C . VAL A 1 86 ? -7.345 -2.549 10.472 1.00 98.38 86 VAL A C 1
ATOM 679 O O . VAL A 1 86 ? -8.396 -2.812 9.883 1.00 98.38 86 VAL A O 1
ATOM 682 N N . ARG A 1 87 ? -6.328 -1.912 9.901 1.00 97.38 87 ARG A N 1
ATOM 683 C CA . ARG A 1 87 ? -6.267 -1.548 8.489 1.00 97.38 87 ARG A CA 1
ATOM 684 C C . ARG A 1 87 ? -5.200 -2.372 7.787 1.00 97.38 87 ARG A C 1
ATOM 686 O O . ARG A 1 87 ? -4.128 -2.566 8.335 1.00 97.38 87 ARG A O 1
ATOM 693 N N . ARG A 1 88 ? -5.465 -2.815 6.563 1.00 96.69 88 ARG A N 1
ATOM 694 C CA . ARG A 1 88 ? -4.458 -3.466 5.715 1.00 96.69 88 ARG A CA 1
ATOM 695 C C . ARG A 1 88 ? -4.725 -3.234 4.240 1.00 96.69 88 ARG A C 1
ATOM 697 O O . ARG A 1 88 ? -5.851 -2.918 3.849 1.00 96.69 88 ARG A O 1
ATOM 704 N N . MET A 1 89 ? -3.695 -3.424 3.430 1.00 96.56 89 MET A N 1
ATOM 705 C CA . MET A 1 89 ? -3.791 -3.477 1.976 1.00 96.56 89 MET A CA 1
ATOM 706 C C . MET A 1 89 ? -3.508 -4.906 1.524 1.00 96.56 89 MET A C 1
ATOM 708 O O . MET A 1 89 ? -2.575 -5.532 2.011 1.00 96.56 89 MET A O 1
ATOM 712 N N . ARG A 1 90 ? -4.295 -5.416 0.578 1.00 96.12 90 ARG A N 1
ATOM 713 C CA . ARG A 1 90 ? -4.032 -6.698 -0.085 1.00 96.12 90 ARG A CA 1
ATOM 714 C C . ARG A 1 90 ? -3.919 -6.483 -1.581 1.00 96.12 90 ARG A C 1
ATOM 716 O O . ARG A 1 90 ? -4.767 -5.799 -2.157 1.00 96.12 90 ARG A O 1
ATOM 723 N N . ILE A 1 91 ? -2.902 -7.068 -2.203 1.00 97.44 91 ILE A N 1
ATOM 724 C CA . ILE A 1 91 ? -2.785 -7.103 -3.661 1.00 97.44 91 ILE A CA 1
ATOM 725 C C . ILE A 1 91 ? -3.724 -8.197 -4.162 1.00 97.44 91 ILE A C 1
ATOM 727 O O . ILE A 1 91 ? -3.711 -9.313 -3.649 1.00 97.44 91 ILE A O 1
ATOM 731 N N . THR A 1 92 ? -4.567 -7.860 -5.129 1.00 96.75 92 THR A N 1
ATOM 732 C CA . THR A 1 92 ? -5.544 -8.786 -5.716 1.00 96.75 92 THR A CA 1
ATOM 733 C C . THR A 1 92 ? -5.106 -9.268 -7.091 1.00 96.75 92 THR A C 1
ATOM 735 O O . THR A 1 92 ? -5.459 -10.374 -7.483 1.00 96.75 92 THR A O 1
ATOM 738 N N . GLU A 1 93 ? -4.304 -8.466 -7.794 1.00 96.06 93 GLU A N 1
ATOM 739 C CA . GLU A 1 93 ? -3.736 -8.791 -9.101 1.00 96.06 93 GLU A CA 1
ATOM 740 C C . GLU A 1 93 ? -2.409 -8.048 -9.292 1.00 96.06 93 GLU A C 1
ATOM 742 O O . GLU A 1 93 ? -2.314 -6.844 -9.014 1.00 96.06 93 GLU A O 1
ATOM 747 N N . THR A 1 94 ? -1.394 -8.753 -9.787 1.00 95.81 94 THR A N 1
ATOM 748 C CA . THR A 1 94 ? -0.100 -8.173 -10.166 1.00 95.81 94 THR A CA 1
ATOM 749 C C . THR A 1 94 ? -0.080 -7.775 -11.642 1.00 95.81 94 THR A C 1
ATOM 751 O O . THR A 1 94 ? -0.592 -8.524 -12.473 1.00 95.81 94 THR A O 1
ATOM 754 N N . PRO A 1 95 ? 0.554 -6.644 -11.994 1.00 96.38 95 PRO A N 1
ATOM 755 C CA . PRO A 1 95 ? 0.770 -6.260 -13.387 1.00 96.38 95 PRO A CA 1
ATOM 756 C C . PRO A 1 95 ? 1.811 -7.152 -14.081 1.00 96.38 95 PRO A C 1
ATOM 758 O O . PRO A 1 95 ? 2.600 -7.826 -13.419 1.00 96.38 95 PRO A O 1
ATOM 761 N N . LEU A 1 96 ? 1.882 -7.075 -15.416 1.00 95.31 96 LEU A N 1
ATOM 762 C CA . LEU A 1 96 ? 2.970 -7.685 -16.197 1.00 95.31 96 LEU A CA 1
ATOM 763 C C . LEU A 1 96 ? 4.337 -7.068 -15.862 1.00 95.31 96 LEU A C 1
ATOM 765 O O . LEU A 1 96 ? 5.353 -7.756 -15.857 1.00 95.31 96 LEU A O 1
ATOM 769 N N . MET A 1 97 ? 4.358 -5.763 -15.590 1.00 95.88 97 MET A N 1
ATOM 770 C CA . MET A 1 97 ? 5.530 -5.008 -15.165 1.00 95.88 97 MET A CA 1
ATOM 771 C C . MET A 1 97 ? 5.248 -4.372 -13.806 1.00 95.88 97 MET A C 1
ATOM 773 O O . MET A 1 97 ? 4.507 -3.394 -13.704 1.00 95.88 97 MET A O 1
ATOM 777 N N . LEU A 1 98 ? 5.844 -4.929 -12.753 1.00 95.81 98 LEU A N 1
ATOM 778 C CA . LEU A 1 98 ? 5.698 -4.424 -11.392 1.00 95.81 98 LEU A CA 1
ATOM 779 C C . LEU A 1 98 ? 6.794 -3.405 -11.067 1.00 95.81 98 LEU A C 1
ATOM 781 O O . LEU A 1 98 ? 7.984 -3.711 -11.123 1.00 95.81 98 LEU A O 1
ATOM 785 N N . CYS A 1 99 ? 6.385 -2.191 -10.701 1.00 96.31 99 CYS A N 1
ATOM 786 C CA . CYS A 1 99 ? 7.292 -1.120 -10.298 1.00 96.31 99 CYS A CA 1
ATOM 787 C C . CYS A 1 99 ? 7.298 -0.942 -8.776 1.00 96.31 99 CYS A C 1
ATOM 789 O O . CYS A 1 99 ? 6.248 -0.773 -8.156 1.00 96.31 99 CYS A O 1
ATOM 791 N N . PHE A 1 100 ? 8.492 -0.919 -8.180 1.00 96.25 100 PHE A N 1
ATOM 792 C CA . PHE A 1 100 ? 8.692 -0.594 -6.769 1.00 96.25 100 PHE A CA 1
ATOM 793 C C . PHE A 1 100 ? 9.408 0.744 -6.631 1.00 96.25 100 PHE A C 1
ATOM 795 O O . PHE A 1 100 ? 10.546 0.903 -7.080 1.00 96.25 100 PHE A O 1
ATOM 802 N N . GLN A 1 101 ? 8.777 1.689 -5.943 1.00 95.75 101 GLN A N 1
ATOM 803 C CA . GLN A 1 101 ? 9.413 2.934 -5.551 1.00 95.75 101 GLN A CA 1
ATOM 804 C C . GLN A 1 101 ? 9.950 2.797 -4.123 1.00 95.75 101 GLN A C 1
ATOM 806 O O . GLN A 1 101 ? 9.206 2.772 -3.145 1.00 95.75 101 GLN A O 1
ATOM 811 N N . LEU A 1 102 ? 11.276 2.710 -3.990 1.00 94.75 102 LEU A N 1
ATOM 812 C CA . LEU A 1 102 ? 11.934 2.602 -2.688 1.00 94.75 102 LEU A CA 1
ATOM 813 C C . LEU A 1 102 ? 12.031 3.976 -2.012 1.00 94.75 102 LEU A C 1
ATOM 815 O O . LEU A 1 102 ? 12.898 4.796 -2.337 1.00 94.75 102 LEU A O 1
ATOM 819 N N . LEU A 1 103 ? 11.190 4.206 -1.008 1.00 94.50 103 LEU A N 1
ATOM 820 C CA . LEU A 1 103 ? 11.166 5.418 -0.195 1.00 94.50 103 LEU A CA 1
ATOM 821 C C . LEU A 1 103 ? 12.336 5.434 0.801 1.00 94.50 103 LEU A C 1
ATOM 823 O O . LEU A 1 103 ? 12.192 5.192 1.997 1.00 94.50 103 LEU A O 1
ATOM 827 N N . ARG A 1 104 ? 13.529 5.752 0.292 1.00 94.19 104 ARG A N 1
ATOM 828 C CA . ARG A 1 104 ? 14.803 5.786 1.035 1.00 94.19 104 ARG A CA 1
ATOM 829 C C . ARG A 1 104 ? 15.020 7.049 1.867 1.00 94.19 104 ARG A C 1
ATOM 831 O O . ARG A 1 104 ? 16.157 7.340 2.218 1.00 94.19 104 ARG A O 1
ATOM 838 N N . PHE A 1 105 ? 13.993 7.839 2.150 1.00 92.44 105 PHE A N 1
ATOM 839 C CA . PHE A 1 105 ? 14.158 9.063 2.930 1.00 92.44 105 PHE A CA 1
ATOM 840 C C . PHE A 1 105 ? 13.299 9.023 4.181 1.00 92.44 105 PHE A C 1
ATOM 842 O O . PHE A 1 105 ? 12.084 8.867 4.090 1.00 92.44 105 PHE A O 1
ATOM 849 N N . THR A 1 106 ? 13.931 9.239 5.327 1.00 90.94 106 THR A N 1
ATOM 850 C CA . THR A 1 106 ? 13.272 9.316 6.629 1.00 90.94 106 THR A CA 1
ATOM 851 C C . THR A 1 106 ? 13.545 10.675 7.262 1.00 90.94 106 THR A C 1
ATOM 853 O O . THR A 1 1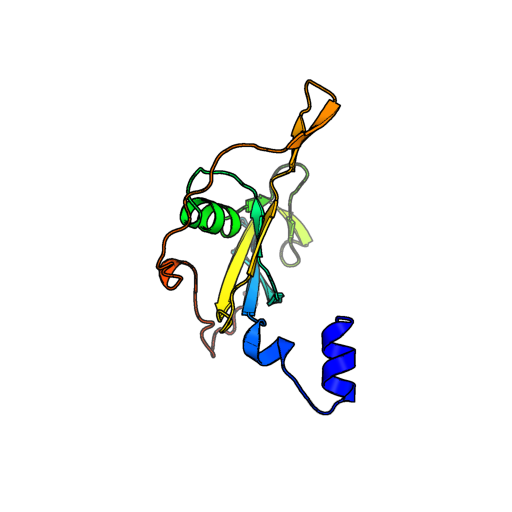06 ? 14.443 11.408 6.840 1.00 90.94 106 THR A O 1
ATOM 856 N N . PHE A 1 107 ? 12.727 11.055 8.238 1.00 91.94 107 PHE A N 1
ATOM 857 C CA . PHE A 1 107 ? 12.968 12.249 9.037 1.00 91.94 107 PHE A CA 1
ATOM 858 C C . PHE A 1 107 ? 13.690 11.838 10.316 1.00 91.94 107 PHE A C 1
ATOM 860 O O . PHE A 1 107 ? 13.153 11.066 11.109 1.00 91.94 107 PHE A O 1
ATOM 867 N N . ASP A 1 108 ? 14.912 12.326 10.499 1.00 91.44 108 ASP A N 1
ATOM 868 C CA . ASP A 1 108 ? 15.645 12.130 11.740 1.00 91.44 108 ASP A CA 1
ATOM 869 C C . ASP A 1 108 ? 15.220 13.207 12.739 1.00 91.44 108 ASP A C 1
ATOM 871 O O . ASP A 1 108 ? 15.558 14.383 12.601 1.00 91.44 108 ASP A O 1
ATOM 875 N N . VAL A 1 109 ? 14.474 12.782 13.758 1.00 92.38 109 VAL A N 1
ATOM 876 C CA . VAL A 1 109 ? 13.933 13.660 14.802 1.00 92.38 109 VAL A CA 1
ATOM 877 C C . VAL A 1 109 ? 15.048 14.316 15.622 1.00 92.38 109 VAL A C 1
ATOM 879 O O . VAL A 1 109 ? 14.862 15.428 16.103 1.00 92.38 109 VAL A O 1
ATOM 882 N N . ARG A 1 110 ? 16.220 13.676 15.757 1.00 92.12 110 ARG A N 1
ATOM 883 C CA . ARG A 1 110 ? 17.334 14.230 16.543 1.00 92.12 110 ARG A CA 1
ATOM 884 C C . ARG A 1 110 ? 18.020 15.378 15.816 1.00 92.12 110 ARG A C 1
ATOM 886 O O . ARG A 1 110 ? 18.328 16.391 16.433 1.00 92.12 110 ARG A O 1
ATOM 893 N N . SER A 1 111 ? 18.264 15.221 14.516 1.00 91.56 111 SER A N 1
ATOM 894 C CA . SER A 1 111 ? 18.885 16.270 13.696 1.00 91.56 111 SER A CA 1
ATOM 895 C C . SER A 1 111 ? 17.881 17.258 13.094 1.00 91.56 111 SER A C 1
ATOM 897 O O . SER A 1 111 ? 18.293 18.289 12.564 1.00 91.56 111 SER A O 1
ATOM 899 N N . GLY A 1 112 ? 16.579 16.957 13.151 1.00 93.31 112 GLY A N 1
ATOM 900 C CA . GLY A 1 112 ? 15.512 17.768 12.562 1.00 93.31 112 GLY A CA 1
ATOM 901 C C . GLY A 1 112 ? 15.556 17.814 11.031 1.00 93.31 112 GLY A C 1
ATOM 902 O O . GLY A 1 112 ? 15.083 18.776 10.427 1.00 93.31 112 GLY A O 1
ATOM 903 N N . ARG A 1 113 ? 16.177 16.820 10.382 1.00 93.75 113 ARG A N 1
ATOM 904 C CA . ARG A 1 113 ? 16.457 16.830 8.939 1.00 93.75 113 ARG A CA 1
ATOM 905 C C . ARG A 1 113 ? 15.956 15.570 8.248 1.00 93.75 113 ARG A C 1
ATOM 907 O O . ARG A 1 113 ? 15.907 14.482 8.818 1.00 93.75 113 ARG A O 1
ATOM 914 N N . ARG A 1 114 ? 15.642 15.712 6.957 1.00 92.69 114 ARG A N 1
ATOM 915 C CA . ARG A 1 114 ? 15.396 14.575 6.066 1.00 92.69 114 ARG A CA 1
ATOM 916 C C . ARG A 1 114 ? 16.731 13.917 5.724 1.00 92.69 114 ARG A C 1
ATOM 918 O O . ARG A 1 114 ? 17.604 14.558 5.143 1.00 92.69 114 ARG A O 1
ATOM 925 N N . VAL A 1 115 ? 16.877 12.643 6.059 1.00 92.81 115 VAL A N 1
ATOM 926 C CA . VAL A 1 115 ? 18.095 11.860 5.830 1.00 92.81 115 VAL A CA 1
ATOM 927 C C . VAL A 1 115 ? 17.826 10.742 4.828 1.00 92.81 115 VAL A C 1
ATOM 929 O O . VAL A 1 115 ? 16.748 10.149 4.803 1.00 92.81 115 VAL A O 1
ATOM 932 N N . LYS A 1 116 ? 18.807 10.463 3.962 1.00 92.25 116 LYS A N 1
ATOM 933 C CA . LYS A 1 116 ? 18.747 9.331 3.028 1.00 92.25 116 LYS A CA 1
ATOM 934 C C . LYS A 1 116 ? 19.221 8.065 3.735 1.00 92.25 116 LYS A C 1
ATOM 936 O O . LYS A 1 116 ? 20.367 7.997 4.178 1.00 92.25 116 LYS A O 1
ATOM 941 N N . GLN A 1 117 ? 18.374 7.048 3.767 1.00 90.81 117 GLN A N 1
ATOM 942 C CA . GLN A 1 117 ? 18.708 5.716 4.232 1.00 90.81 117 GLN A CA 1
ATOM 943 C C . GLN A 1 117 ? 19.628 5.026 3.219 1.00 90.81 117 GLN A C 1
ATOM 945 O O . GLN A 1 117 ? 19.260 4.765 2.068 1.00 90.81 117 GLN A O 1
ATOM 950 N N . LYS A 1 118 ? 20.861 4.766 3.660 1.00 89.75 118 LYS A N 1
ATOM 951 C CA . LYS A 1 118 ? 21.931 4.170 2.847 1.00 89.75 118 LYS A CA 1
ATOM 952 C C . LYS A 1 118 ? 21.967 2.641 2.917 1.00 89.75 118 LYS A C 1
ATOM 954 O O . LYS A 1 118 ? 22.808 2.045 2.256 1.00 89.75 118 LYS A O 1
ATOM 959 N N . THR A 1 119 ? 21.076 2.019 3.692 1.00 87.56 119 THR A N 1
ATOM 960 C CA . THR A 1 119 ? 21.008 0.560 3.832 1.00 87.56 119 THR A CA 1
ATOM 961 C C . THR A 1 119 ? 20.858 -0.095 2.455 1.00 87.56 119 THR A C 1
ATOM 963 O O . THR A 1 119 ? 19.950 0.286 1.699 1.00 87.56 119 THR A O 1
ATOM 966 N N . PRO A 1 120 ? 21.743 -1.035 2.084 1.00 90.69 120 PRO A N 1
ATOM 967 C CA . PRO A 1 120 ? 21.591 -1.780 0.844 1.00 90.69 120 PRO A CA 1
ATOM 968 C C . PRO A 1 120 ? 20.322 -2.633 0.914 1.00 90.69 120 PRO A C 1
ATOM 970 O O . PRO A 1 120 ? 19.965 -3.127 1.980 1.00 90.69 120 PRO A O 1
ATOM 973 N N . ILE A 1 121 ? 19.647 -2.787 -0.225 1.00 93.50 121 ILE A N 1
ATOM 974 C CA . ILE A 1 121 ? 18.542 -3.740 -0.366 1.00 93.50 121 ILE A CA 1
ATOM 975 C C . ILE A 1 121 ? 18.999 -4.797 -1.355 1.00 93.50 121 ILE A C 1
ATOM 977 O O . ILE A 1 121 ? 19.447 -4.452 -2.449 1.00 93.50 121 ILE A O 1
ATOM 981 N N . ARG A 1 122 ? 18.910 -6.060 -0.953 1.00 94.31 122 ARG A N 1
ATOM 982 C CA . ARG A 1 122 ? 19.118 -7.209 -1.824 1.00 94.31 122 ARG A CA 1
ATOM 983 C C . ARG A 1 122 ? 17.888 -7.358 -2.710 1.00 94.31 122 ARG A C 1
ATOM 985 O O . ARG A 1 122 ? 16.768 -7.381 -2.207 1.00 94.31 122 ARG A O 1
ATOM 992 N N . LEU A 1 123 ? 18.120 -7.405 -4.015 1.00 91.88 123 LEU A N 1
ATOM 993 C CA . LEU A 1 123 ? 17.098 -7.666 -5.019 1.00 91.88 123 LEU A CA 1
ATOM 994 C C . LEU A 1 123 ? 17.350 -9.079 -5.546 1.00 91.88 123 LEU A C 1
ATOM 996 O O . LEU A 1 123 ? 18.469 -9.330 -6.000 1.00 91.88 123 LEU A O 1
ATOM 1000 N N . PRO A 1 124 ? 16.383 -10.000 -5.438 1.00 92.50 124 PRO A N 1
ATOM 1001 C CA . PRO A 1 124 ? 16.529 -11.318 -6.030 1.00 92.50 124 PRO A CA 1
ATOM 1002 C C . PRO A 1 124 ? 16.403 -11.224 -7.557 1.00 92.50 124 PRO A C 1
ATOM 1004 O O . PRO A 1 124 ? 15.714 -10.344 -8.075 1.00 92.50 124 PRO A O 1
ATOM 1007 N N . ASP A 1 125 ? 17.025 -12.159 -8.276 1.00 93.50 125 ASP A N 1
ATOM 1008 C CA . ASP A 1 125 ? 16.834 -12.286 -9.729 1.00 93.50 125 ASP A CA 1
ATOM 1009 C C . ASP A 1 125 ? 15.399 -12.721 -10.069 1.00 93.50 125 ASP A C 1
ATOM 1011 O O . ASP A 1 125 ? 14.846 -12.338 -11.100 1.00 93.50 125 ASP A O 1
ATOM 1015 N N . ILE A 1 126 ? 14.789 -13.512 -9.179 1.00 95.00 126 ILE A N 1
ATOM 1016 C CA . ILE A 1 126 ? 13.408 -13.985 -9.273 1.00 95.00 126 ILE A CA 1
ATOM 1017 C C . ILE A 1 126 ? 12.690 -13.605 -7.980 1.00 95.00 126 ILE A C 1
ATOM 1019 O O . ILE A 1 126 ? 13.056 -14.073 -6.905 1.00 95.00 126 ILE A O 1
ATOM 1023 N N . LEU A 1 127 ? 11.659 -12.772 -8.099 1.00 94.06 127 LEU A N 1
ATOM 1024 C CA . LEU A 1 127 ? 10.772 -12.407 -7.000 1.00 94.06 127 LEU A CA 1
ATOM 1025 C C . LEU A 1 127 ? 9.451 -13.166 -7.150 1.00 94.06 127 LEU A C 1
ATOM 1027 O O . LEU A 1 127 ? 8.699 -12.904 -8.089 1.00 94.06 127 LEU A O 1
ATOM 1031 N N . ASP A 1 128 ? 9.163 -14.077 -6.223 1.00 94.19 128 ASP A N 1
ATOM 1032 C CA . ASP A 1 128 ? 7.860 -14.737 -6.163 1.00 94.19 128 ASP A CA 1
ATOM 1033 C C . ASP A 1 128 ? 6.846 -13.828 -5.455 1.00 94.19 128 ASP A C 1
ATOM 1035 O O . ASP A 1 128 ? 7.022 -13.445 -4.298 1.00 94.19 128 ASP A O 1
ATOM 1039 N N . MET A 1 129 ? 5.790 -13.449 -6.176 1.00 95.00 129 MET A N 1
ATOM 1040 C CA . MET A 1 129 ? 4.721 -12.597 -5.655 1.00 95.00 129 MET A CA 1
ATOM 1041 C C . MET A 1 129 ? 3.521 -13.391 -5.135 1.00 95.00 129 MET A C 1
ATOM 1043 O O . MET A 1 129 ? 2.600 -12.786 -4.587 1.00 95.00 129 MET A O 1
ATOM 1047 N N . THR A 1 130 ? 3.509 -14.716 -5.292 1.00 92.88 130 THR A N 1
ATOM 1048 C CA . THR A 1 130 ? 2.351 -15.567 -4.982 1.00 92.88 130 THR A CA 1
ATOM 1049 C C . THR A 1 130 ? 1.920 -15.425 -3.521 1.00 92.88 130 THR A C 1
ATOM 1051 O O . THR A 1 130 ? 0.730 -15.284 -3.248 1.00 92.88 130 THR A O 1
ATOM 1054 N N . ASP A 1 131 ? 2.878 -15.325 -2.597 1.00 89.94 131 ASP A N 1
ATOM 1055 C CA . ASP A 1 131 ? 2.619 -15.157 -1.160 1.00 89.94 131 ASP A CA 1
ATOM 1056 C C . ASP A 1 131 ? 2.062 -13.769 -0.788 1.00 89.94 131 ASP A C 1
ATOM 1058 O O . ASP A 1 131 ? 1.499 -13.576 0.292 1.00 89.94 131 ASP A O 1
ATOM 1062 N N . PHE A 1 132 ? 2.184 -12.787 -1.684 1.00 94.56 132 PHE A N 1
ATOM 1063 C CA . PHE A 1 132 ? 1.744 -11.405 -1.469 1.00 94.56 132 PHE A CA 1
ATOM 1064 C C . PHE A 1 132 ? 0.425 -11.072 -2.173 1.00 94.56 132 PHE A C 1
ATOM 1066 O O . PHE A 1 132 ? -0.115 -9.975 -1.990 1.00 94.56 132 PHE A O 1
ATOM 1073 N N . VAL A 1 133 ? -0.102 -12.000 -2.977 1.00 95.38 133 VAL A N 1
ATOM 1074 C CA . VAL A 1 133 ? -1.319 -11.815 -3.769 1.00 95.38 133 VAL A CA 1
ATOM 1075 C C . VAL A 1 133 ? -2.429 -12.689 -3.212 1.00 95.38 133 VAL A C 1
ATOM 1077 O O . VAL A 1 133 ? -2.310 -13.902 -3.091 1.00 95.38 133 VAL A O 1
ATOM 1080 N N . THR A 1 134 ? -3.562 -12.070 -2.899 1.00 91.44 134 THR A N 1
ATOM 1081 C CA . THR A 1 134 ? -4.774 -12.786 -2.504 1.00 91.44 134 THR A CA 1
ATOM 1082 C C . THR A 1 134 ? -5.887 -12.429 -3.481 1.00 91.44 134 THR A C 1
ATOM 1084 O O . THR A 1 134 ? -6.444 -11.327 -3.375 1.00 91.44 134 THR A O 1
ATOM 1087 N N . PRO A 1 135 ? -6.236 -13.332 -4.415 1.00 80.69 135 PRO A N 1
ATOM 1088 C CA . PRO A 1 135 ? -7.313 -13.101 -5.362 1.00 80.69 135 PRO A CA 1
ATOM 1089 C C . PRO A 1 135 ? -8.618 -12.753 -4.646 1.00 80.69 135 PRO A C 1
ATOM 1091 O O . PRO A 1 135 ? -8.937 -13.269 -3.572 1.00 80.69 135 PRO A O 1
ATOM 1094 N N . THR A 1 136 ? -9.391 -11.854 -5.238 1.00 73.50 136 THR A N 1
ATOM 1095 C CA . THR A 1 136 ? -10.751 -11.580 -4.776 1.00 73.50 136 THR A CA 1
ATOM 1096 C C . THR A 1 136 ? -11.679 -12.715 -5.178 1.00 73.50 136 THR A C 1
ATOM 1098 O O . THR A 1 136 ? -11.915 -12.930 -6.363 1.00 73.50 136 THR A O 1
ATOM 1101 N N . GLU A 1 137 ? -12.242 -13.405 -4.187 1.00 61.44 137 GLU A N 1
ATOM 1102 C CA . GLU A 1 137 ? -13.366 -14.327 -4.366 1.00 61.44 137 GLU A CA 1
ATOM 1103 C C . GLU A 1 13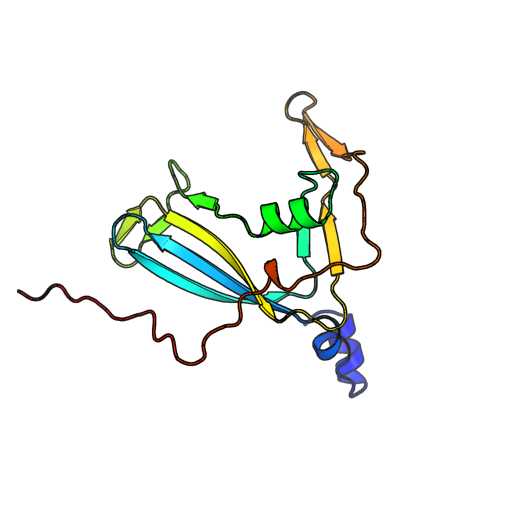7 ? -14.557 -13.588 -5.020 1.00 61.44 137 GLU A C 1
ATOM 1105 O O . GLU A 1 137 ? -15.022 -12.584 -4.463 1.00 61.44 137 GLU A O 1
ATOM 1110 N N . PRO A 1 138 ? -15.098 -14.061 -6.159 1.00 53.56 138 PRO A N 1
ATOM 1111 C CA . PRO A 1 138 ? -16.147 -13.355 -6.903 1.00 53.56 138 PRO A CA 1
ATOM 1112 C C . PRO A 1 138 ? -17.499 -13.243 -6.168 1.00 53.56 138 PRO A C 1
ATOM 1114 O O . PRO A 1 138 ? -18.350 -12.471 -6.596 1.00 53.56 138 PRO A O 1
ATOM 1117 N N . ASN A 1 139 ? -17.705 -13.955 -5.050 1.00 41.06 139 ASN A N 1
ATOM 1118 C CA . ASN A 1 139 ? -19.013 -14.079 -4.379 1.00 41.06 139 ASN A CA 1
ATOM 1119 C C . ASN A 1 139 ? -19.040 -13.645 -2.907 1.00 41.06 139 ASN A C 1
ATOM 1121 O O . ASN A 1 139 ? -19.928 -14.023 -2.139 1.00 41.06 139 ASN A O 1
ATOM 1125 N N . SER A 1 140 ? -18.089 -12.826 -2.479 1.00 41.03 140 SER A N 1
ATOM 1126 C CA . SER A 1 140 ? -18.076 -12.327 -1.112 1.00 41.03 140 SER A CA 1
ATOM 1127 C C . SER A 1 140 ? -19.048 -11.142 -0.950 1.00 41.03 140 SER A C 1
ATOM 1129 O O . SER A 1 140 ? -18.674 -9.969 -1.032 1.00 41.03 140 SER A O 1
ATOM 1131 N N . THR A 1 141 ? -20.315 -11.430 -0.649 1.00 42.66 141 THR A N 1
ATOM 1132 C CA . THR A 1 141 ? -21.245 -10.446 -0.073 1.00 42.66 141 THR A CA 1
ATOM 1133 C C . THR A 1 141 ? -20.840 -10.121 1.376 1.00 42.66 141 THR A C 1
ATOM 1135 O O . THR A 1 141 ? -21.550 -10.477 2.321 1.00 42.66 141 THR A O 1
ATOM 1138 N N . TYR A 1 142 ? -19.695 -9.467 1.607 1.00 48.69 142 TYR A N 1
ATOM 1139 C CA . TYR A 1 142 ? -19.318 -8.992 2.947 1.00 48.69 142 TYR A CA 1
ATOM 1140 C C . TYR A 1 142 ? -19.930 -7.618 3.216 1.00 48.69 142 TYR A C 1
ATOM 1142 O O . TYR A 1 142 ? -19.330 -6.563 3.069 1.00 48.69 142 TYR A O 1
ATOM 1150 N N . GLY A 1 143 ? -21.193 -7.685 3.623 1.00 45.69 143 GLY A N 1
ATOM 1151 C CA . GLY A 1 143 ? -22.004 -6.564 4.081 1.00 45.69 143 GLY A CA 1
ATOM 1152 C C . GLY A 1 143 ? -23.335 -7.039 4.658 1.00 45.69 143 GLY A C 1
ATOM 1153 O O . GLY A 1 143 ? -24.332 -6.326 4.576 1.00 45.69 143 GLY A O 1
ATOM 1154 N N . ARG A 1 144 ? -23.409 -8.266 5.202 1.00 41.50 144 ARG A N 1
ATOM 1155 C CA . ARG A 1 144 ? -24.643 -8.735 5.838 1.00 41.50 144 ARG A CA 1
ATOM 1156 C C . ARG A 1 144 ? -24.797 -7.999 7.165 1.00 41.50 144 ARG A C 1
ATOM 1158 O O . ARG A 1 144 ? -24.177 -8.354 8.165 1.00 41.50 144 ARG A O 1
ATOM 1165 N N . ARG A 1 145 ? -25.628 -6.952 7.142 1.00 54.09 145 ARG A N 1
ATOM 1166 C CA . ARG A 1 145 ? -26.268 -6.348 8.314 1.00 54.09 145 ARG A CA 1
ATOM 1167 C C . ARG A 1 145 ? -26.705 -7.473 9.258 1.00 54.09 145 ARG A C 1
ATOM 1169 O O . ARG A 1 145 ? -27.728 -8.107 9.014 1.00 54.09 145 ARG A O 1
ATOM 1176 N N . LYS A 1 146 ? -25.969 -7.729 10.343 1.00 42.00 146 LYS A N 1
ATOM 1177 C CA . LYS A 1 146 ? -26.583 -8.366 11.510 1.00 42.00 146 LYS A CA 1
ATOM 1178 C C . LYS A 1 146 ? -27.423 -7.286 12.179 1.00 42.00 146 LYS A C 1
ATOM 1180 O O . LYS A 1 146 ? -26.950 -6.578 13.061 1.00 42.00 146 LYS A O 1
ATOM 1185 N N . GLY A 1 147 ? -28.653 -7.123 11.693 1.00 41.62 147 GLY A N 1
ATOM 1186 C CA . GLY A 1 147 ? -29.695 -6.494 12.486 1.00 41.62 147 GLY A CA 1
ATOM 1187 C C . GLY A 1 147 ? -29.846 -7.318 13.759 1.00 41.62 147 GLY A C 1
ATOM 1188 O O . GLY A 1 147 ? -30.208 -8.490 13.691 1.00 41.62 147 GLY A O 1
ATOM 1189 N N . LYS A 1 148 ? -29.501 -6.732 14.907 1.00 42.03 148 LYS A N 1
ATOM 1190 C CA . LYS A 1 148 ? -30.015 -7.199 16.192 1.00 42.03 148 LYS A CA 1
ATOM 1191 C C . LYS A 1 148 ? -31.512 -6.892 16.172 1.00 42.03 148 LYS A C 1
ATOM 1193 O O . LYS A 1 148 ? -31.893 -5.731 16.283 1.00 42.03 148 LYS A O 1
ATOM 1198 N N . GLY A 1 149 ? -32.326 -7.906 15.905 1.00 37.16 149 GLY A N 1
ATOM 1199 C CA . GLY A 1 149 ? -33.761 -7.843 16.140 1.00 37.16 149 GLY A CA 1
ATOM 1200 C C . GLY A 1 149 ? -34.042 -8.066 17.623 1.00 37.16 149 GLY A C 1
ATOM 1201 O O . GLY A 1 149 ? -33.440 -8.974 18.191 1.00 37.16 149 GLY A O 1
ATOM 1202 N N . GLY A 1 150 ? -34.903 -7.193 18.161 1.00 32.81 150 GLY A N 1
ATOM 1203 C CA . GLY A 1 150 ? -35.878 -7.408 19.243 1.00 32.81 150 GLY A CA 1
ATOM 1204 C C . GLY A 1 150 ? -35.434 -8.178 20.468 1.00 32.81 150 GLY A C 1
ATOM 1205 O O . GLY A 1 150 ? -35.454 -9.422 20.386 1.00 32.81 150 GLY A O 1
#

pLDDT: mean 88.7, std 15.23, range [32.81, 98.38]

Secondary structure (DSSP, 8-state):
--HHHHHHHHTT---HHHHH-EEEEEEEEETTT--EEEEEEEESSEEEE--SSBHHHHHHHHHS-EEE-GGG-EEETTTTEEE-EEEEEEEEE--SS--EEEE-EEEETTTTEEEE-----B--SS---GGGB-PPPTT-----------

Organism: Dibothriocephalus latus (NCBI:txid60516)

Radius of gyration: 19.33 Å; chains: 1; bounding box: 58×33×51 Å

Sequence (150 aa):
MNLLETRFVSLGRTVIQPLFKGTCVYETRCQVCGFCSQRFSSFLELDLKVSSSNLEDCISHYLAEEFLTGDNRYACPTCLEKRDGVRRMRITETPLMLCFQLLRFTFDVRSGRRVKQKTPIRLPDILDMTDFVTPTEPNSTYGRRKGKGG

Foldseek 3Di:
DDPVCVVQVVVVHRDQCQAQKFKKKKWKAFPPPRQIDIDIDIDRAAEFECPDQEPVVSLCVQFDKDWQDDPRFDCDPVVNGGGIIIIGMATAGGGNDYHYHYPQWDQDPVVRDIDGNPRHHDDDPDDDCPVRHDHDDPDPPRPPPPPPDD

InterPro domains:
  IPR001394 Peptidase C19, ubiquitin carboxyl-terminal hydrolase [PF00443] (13-140)
  IPR028889 Ubiquitin specific protease UPS, catalytic domain [PS50235] (1-150)
  IPR038765 Papain-like cysteine peptidase superfamily [SSF54001] (9-142)
  IPR050164 Ubiquitin carboxyl-terminal hydrolases [PTHR24006] (13-133)